Protein AF-V4JXJ9-F1 (afdb_monomer_lite)

Structure (mmCIF, N/CA/C/O backbone):
data_AF-V4JXJ9-F1
#
_entry.id   AF-V4JXJ9-F1
#
loop_
_atom_site.group_PDB
_atom_site.id
_atom_site.type_symbol
_atom_site.label_atom_id
_atom_site.label_alt_id
_atom_site.label_comp_id
_atom_site.label_asym_id
_atom_site.label_entity_id
_atom_site.label_seq_id
_atom_site.pdbx_PDB_ins_code
_atom_site.Cartn_x
_atom_site.Cartn_y
_atom_site.Cartn_z
_atom_site.occupancy
_atom_site.B_iso_or_equiv
_atom_site.auth_seq_id
_atom_site.auth_comp_id
_atom_site.auth_asym_id
_atom_s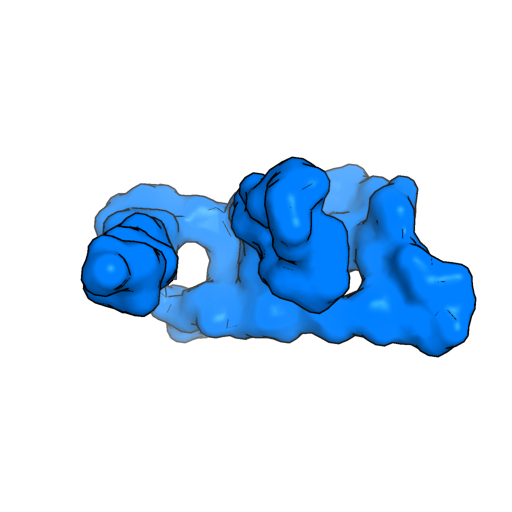ite.auth_atom_id
_atom_site.pdbx_PDB_model_num
ATOM 1 N N . MET A 1 1 ? 19.430 13.102 -0.425 1.00 39.72 1 MET A N 1
ATOM 2 C CA . MET A 1 1 ? 18.769 12.949 0.889 1.00 39.72 1 MET A CA 1
ATOM 3 C C . MET A 1 1 ? 17.271 12.748 0.637 1.00 39.72 1 MET A C 1
ATOM 5 O O . MET A 1 1 ? 16.520 13.699 0.716 1.00 39.72 1 MET A O 1
ATOM 9 N N . LEU A 1 2 ? 16.857 11.549 0.200 1.00 51.53 2 LEU A N 1
ATOM 10 C CA . LEU A 1 2 ? 15.467 11.229 -0.213 1.00 51.53 2 LEU A CA 1
ATOM 11 C C . LEU A 1 2 ? 14.791 10.189 0.706 1.00 51.53 2 LEU A C 1
ATOM 13 O O . LEU A 1 2 ? 13.593 9.958 0.612 1.00 51.53 2 LEU A O 1
ATOM 17 N N . PHE A 1 3 ? 15.555 9.552 1.600 1.00 50.06 3 PHE A N 1
ATOM 18 C CA . PHE A 1 3 ? 15.052 8.482 2.468 1.00 50.06 3 PHE A CA 1
ATOM 19 C C . PHE A 1 3 ? 14.253 8.994 3.674 1.00 50.06 3 PHE A C 1
ATOM 21 O O . PHE A 1 3 ? 13.359 8.294 4.139 1.00 50.06 3 PHE A O 1
ATOM 28 N N . ALA A 1 4 ? 14.538 10.210 4.156 1.00 55.78 4 ALA A N 1
ATOM 29 C CA . ALA A 1 4 ? 13.858 10.779 5.321 1.00 55.78 4 ALA A CA 1
ATOM 30 C C . ALA A 1 4 ? 12.369 11.078 5.054 1.00 55.78 4 ALA A C 1
ATOM 32 O O . ALA A 1 4 ? 11.543 10.918 5.946 1.00 55.78 4 ALA A O 1
ATOM 33 N N . ASP A 1 5 ? 12.023 11.442 3.817 1.00 61.62 5 ASP A N 1
ATOM 34 C CA . ASP A 1 5 ? 10.666 11.866 3.452 1.00 61.62 5 ASP A CA 1
ATOM 35 C C . ASP A 1 5 ? 9.680 10.682 3.396 1.00 61.62 5 ASP A C 1
ATOM 37 O O . ASP A 1 5 ? 8.571 10.732 3.927 1.00 61.62 5 ASP A O 1
ATOM 41 N N . LYS A 1 6 ? 10.130 9.537 2.857 1.00 67.56 6 LYS A N 1
ATOM 42 C CA . LYS A 1 6 ? 9.306 8.321 2.729 1.00 67.56 6 LYS A CA 1
ATOM 43 C C . LYS A 1 6 ? 8.861 7.759 4.087 1.00 67.56 6 LYS A C 1
ATOM 45 O O . LYS A 1 6 ? 7.749 7.246 4.192 1.00 67.56 6 LYS A O 1
ATOM 50 N N . GLY A 1 7 ? 9.726 7.832 5.102 1.00 76.38 7 GLY A N 1
ATOM 51 C CA . GLY A 1 7 ? 9.409 7.385 6.463 1.00 76.38 7 GLY A CA 1
ATOM 52 C C . GLY A 1 7 ?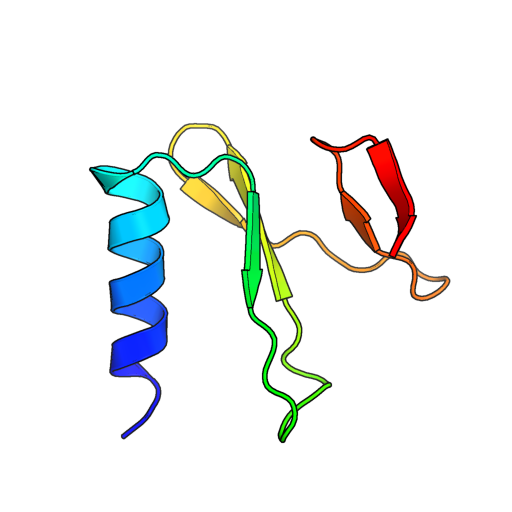 8.406 8.309 7.154 1.00 76.38 7 GLY A C 1
ATOM 53 O O . GLY A 1 7 ? 7.406 7.835 7.687 1.00 76.38 7 GLY A O 1
ATOM 54 N N . ALA A 1 8 ? 8.622 9.624 7.057 1.00 85.25 8 ALA A N 1
ATOM 55 C CA . ALA A 1 8 ? 7.747 10.628 7.659 1.00 85.25 8 ALA A CA 1
ATOM 56 C C . ALA A 1 8 ? 6.322 10.590 7.078 1.00 85.25 8 ALA A C 1
ATOM 58 O O . ALA A 1 8 ? 5.340 10.654 7.818 1.00 85.25 8 ALA A O 1
ATOM 59 N N . GLN A 1 9 ? 6.186 10.416 5.759 1.00 88.38 9 GLN A N 1
ATOM 60 C CA . GLN A 1 9 ? 4.875 10.303 5.115 1.00 88.38 9 GLN A CA 1
ATOM 61 C C . GLN A 1 9 ? 4.106 9.054 5.581 1.00 88.38 9 GLN A C 1
ATOM 63 O O . GLN A 1 9 ? 2.902 9.130 5.832 1.00 88.38 9 GLN A O 1
ATOM 68 N N . MET A 1 10 ? 4.798 7.921 5.756 1.00 90.12 10 MET A N 1
ATOM 69 C CA . MET A 1 10 ? 4.186 6.692 6.273 1.00 90.12 10 MET A CA 1
ATOM 70 C C . MET A 1 10 ? 3.690 6.864 7.713 1.00 90.12 10 MET A C 1
ATOM 72 O O . MET A 1 10 ? 2.598 6.402 8.030 1.00 90.12 10 MET A O 1
ATOM 76 N N . GLU A 1 11 ? 4.434 7.564 8.574 1.00 92.44 11 GLU A N 1
ATOM 77 C CA . GLU A 1 11 ? 3.997 7.837 9.951 1.00 92.44 11 GLU A CA 1
ATOM 78 C C . GLU A 1 11 ? 2.712 8.667 10.002 1.00 92.44 11 GLU A C 1
ATOM 80 O O . GLU A 1 11 ? 1.818 8.361 10.791 1.00 92.44 11 GLU A O 1
ATOM 85 N N . VAL A 1 12 ? 2.581 9.681 9.141 1.00 92.69 12 VAL A N 1
ATOM 86 C CA . VAL A 1 12 ? 1.347 10.476 9.041 1.00 92.69 12 VAL A CA 1
ATOM 87 C C . VAL A 1 12 ? 0.185 9.599 8.574 1.00 92.69 12 VAL A C 1
ATOM 89 O O . VAL A 1 12 ? -0.898 9.646 9.161 1.00 92.69 12 VAL A O 1
ATOM 92 N N . TYR A 1 13 ? 0.397 8.783 7.540 1.00 94.00 13 TYR A N 1
ATOM 93 C CA . TYR A 1 13 ? -0.651 7.928 6.977 1.00 94.00 13 TYR A CA 1
ATOM 94 C C . TYR A 1 13 ? -1.106 6.860 7.966 1.00 94.00 13 TYR A C 1
ATOM 96 O O . TYR A 1 13 ? -2.306 6.638 8.109 1.00 94.00 13 TYR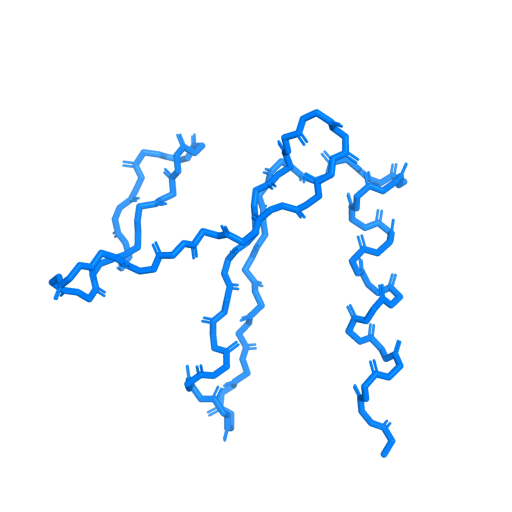 A O 1
ATOM 104 N N . GLN A 1 14 ? -0.164 6.259 8.688 1.00 95.12 14 GLN A N 1
ATOM 105 C CA . GLN A 1 14 ? -0.432 5.230 9.679 1.00 95.12 14 GLN A CA 1
ATOM 106 C C . GLN A 1 14 ? -1.060 5.801 10.949 1.00 95.12 14 GLN A C 1
ATOM 108 O O . GLN A 1 14 ? -2.114 5.342 11.367 1.00 95.12 14 GLN A O 1
ATOM 113 N N . ASN A 1 15 ? -0.409 6.775 11.588 1.00 94.94 15 ASN A N 1
ATOM 114 C CA . ASN A 1 15 ? -0.713 7.133 12.973 1.00 94.94 15 ASN A CA 1
ATOM 115 C C . ASN A 1 15 ? -1.741 8.262 13.078 1.00 94.94 15 ASN A C 1
ATOM 117 O O . ASN A 1 15 ? -2.527 8.272 14.023 1.00 94.94 15 ASN A O 1
ATOM 121 N N . LEU A 1 16 ? -1.740 9.202 12.127 1.00 93.88 16 LEU A N 1
ATOM 122 C CA . LEU A 1 16 ? -2.592 10.393 12.187 1.00 93.88 16 LEU A CA 1
ATOM 123 C C . LEU A 1 16 ? -3.852 10.232 11.340 1.00 93.88 16 LEU A C 1
ATOM 125 O O . LEU A 1 16 ? -4.956 10.430 11.837 1.00 93.88 16 LEU A O 1
ATOM 129 N N . MET A 1 17 ? -3.690 9.874 10.066 1.00 94.06 17 MET A N 1
ATOM 130 C CA . MET A 1 17 ? -4.810 9.802 9.123 1.00 94.06 17 MET A CA 1
ATOM 131 C C . MET A 1 17 ? -5.479 8.429 9.069 1.00 94.06 17 MET A C 1
ATOM 133 O O . MET A 1 17 ? -6.606 8.344 8.590 1.00 94.06 17 MET A O 1
ATOM 137 N N . GLN A 1 18 ? -4.808 7.376 9.552 1.00 93.38 18 GLN A N 1
ATOM 138 C CA . GLN A 1 18 ? -5.305 5.995 9.524 1.00 93.38 18 GLN A CA 1
ATOM 139 C C . GLN A 1 18 ? -5.755 5.581 8.107 1.00 93.38 18 GLN A C 1
ATOM 141 O O . GLN A 1 18 ? -6.835 5.023 7.909 1.00 93.38 18 GLN A O 1
ATOM 146 N N . VAL A 1 19 ? -4.933 5.896 7.099 1.00 93.31 19 VAL A N 1
ATOM 147 C CA . VAL A 1 19 ? -5.243 5.619 5.689 1.00 93.31 19 VAL A CA 1
ATOM 148 C C . VAL A 1 19 ? -5.297 4.100 5.477 1.00 93.31 19 VAL A C 1
ATOM 150 O O . VAL A 1 19 ? -4.283 3.438 5.697 1.00 93.31 19 VAL A O 1
ATOM 153 N N . PRO A 1 20 ? -6.431 3.528 5.030 1.00 91.25 20 PRO A N 1
ATOM 154 C CA . PRO A 1 20 ? -6.609 2.075 4.974 1.00 91.25 20 PRO A CA 1
ATOM 155 C C . PRO A 1 20 ? -5.734 1.402 3.908 1.00 91.25 20 PRO A C 1
ATOM 157 O O . PRO A 1 20 ? -5.314 0.255 4.077 1.00 91.25 20 PRO A O 1
ATOM 160 N N . GLU A 1 21 ? -5.429 2.116 2.825 1.00 91.75 21 GLU A N 1
ATOM 161 C CA . GLU A 1 21 ? -4.543 1.669 1.754 1.00 91.75 21 GLU A CA 1
ATOM 162 C C . GLU A 1 21 ? -3.923 2.877 1.038 1.00 91.75 21 GLU A C 1
ATOM 164 O O . GLU A 1 21 ? -4.616 3.863 0.779 1.00 91.75 21 GLU A O 1
ATOM 169 N N . TYR A 1 22 ? -2.633 2.818 0.699 1.00 90.88 22 TYR A N 1
ATOM 170 C CA . TYR A 1 22 ? -2.002 3.821 -0.160 1.00 90.88 22 TYR A CA 1
ATOM 171 C C . TYR A 1 22 ? -0.914 3.224 -1.054 1.00 90.88 22 TYR A C 1
ATOM 173 O O . TYR A 1 22 ? -0.209 2.282 -0.688 1.00 90.88 22 TYR A O 1
ATOM 181 N N . ARG A 1 23 ? -0.747 3.825 -2.235 1.00 88.06 23 ARG A N 1
ATOM 182 C CA . ARG A 1 23 ? 0.283 3.465 -3.211 1.00 88.06 23 ARG A CA 1
ATOM 183 C C . ARG A 1 23 ? 1.395 4.499 -3.219 1.00 88.06 23 ARG A C 1
ATOM 185 O O . ARG A 1 23 ? 1.143 5.695 -3.342 1.00 88.06 23 ARG A O 1
ATOM 192 N N . ARG A 1 24 ? 2.633 4.025 -3.149 1.00 89.19 24 ARG A N 1
ATOM 193 C CA . ARG A 1 24 ? 3.836 4.814 -3.390 1.00 89.19 24 ARG A CA 1
ATOM 194 C C . ARG A 1 24 ? 4.372 4.456 -4.769 1.00 89.19 24 ARG A C 1
ATOM 196 O O . ARG A 1 24 ? 4.890 3.362 -4.966 1.00 89.19 24 ARG A O 1
ATOM 203 N N . PHE A 1 25 ? 4.246 5.391 -5.699 1.00 86.62 25 PHE A N 1
ATOM 204 C CA . PHE A 1 25 ? 4.707 5.248 -7.073 1.00 86.62 25 PHE A CA 1
ATOM 205 C C . PHE A 1 25 ? 5.711 6.357 -7.394 1.00 86.62 25 PHE A C 1
ATOM 207 O O . PHE A 1 25 ? 5.417 7.531 -7.173 1.00 86.62 25 PHE A O 1
ATOM 214 N N . ASP A 1 26 ? 6.879 5.975 -7.907 1.00 85.88 26 ASP A N 1
ATOM 215 C CA . ASP A 1 26 ? 7.900 6.888 -8.419 1.00 85.88 26 ASP A CA 1
ATOM 216 C C . ASP 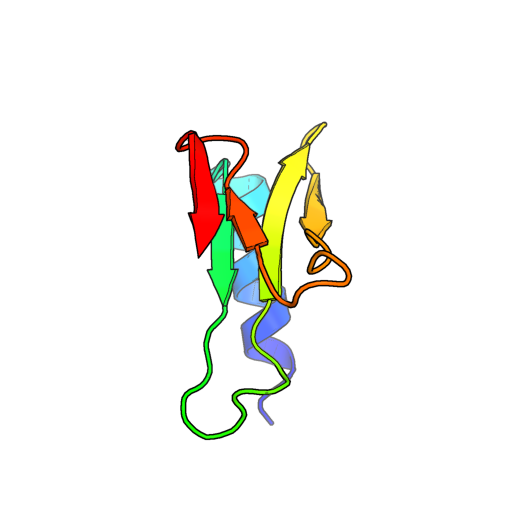A 1 26 ? 8.088 6.603 -9.920 1.00 85.88 26 ASP A C 1
ATOM 218 O O . ASP A 1 26 ? 8.531 5.508 -10.276 1.00 85.88 26 ASP A O 1
ATOM 222 N N . PRO A 1 27 ? 7.750 7.543 -10.822 1.00 86.12 27 PRO A N 1
ATOM 223 C CA . PRO A 1 27 ? 7.853 7.315 -12.262 1.00 86.12 27 PRO A CA 1
ATOM 224 C C . PRO A 1 27 ? 9.300 7.144 -12.745 1.00 86.12 27 PRO A C 1
ATOM 226 O O . PRO A 1 27 ? 9.513 6.596 -13.824 1.00 86.12 27 PRO A O 1
ATOM 229 N N . PHE A 1 28 ? 10.290 7.592 -11.969 1.00 90.94 28 PHE A N 1
ATOM 230 C CA . PHE A 1 28 ? 11.709 7.435 -12.294 1.00 90.94 28 PHE A CA 1
ATOM 231 C C . PHE A 1 28 ? 12.303 6.138 -11.739 1.00 90.94 28 PHE A C 1
ATOM 233 O O . PHE A 1 28 ? 13.415 5.777 -12.120 1.00 90.94 28 PHE A O 1
ATOM 240 N N . LYS A 1 29 ? 11.567 5.446 -10.860 1.00 87.44 29 LYS A N 1
ATOM 241 C CA . LYS A 1 29 ? 11.927 4.144 -10.289 1.00 87.44 29 LYS A CA 1
ATOM 242 C C . LYS A 1 29 ? 10.712 3.217 -10.206 1.00 87.44 29 LYS A C 1
ATOM 244 O O . LYS A 1 29 ? 10.200 2.956 -9.110 1.00 87.44 29 LYS A O 1
ATOM 249 N N . PRO A 1 30 ? 10.207 2.733 -11.352 1.00 84.56 30 PRO A N 1
ATOM 250 C CA . PRO A 1 30 ? 8.999 1.912 -11.398 1.00 84.56 30 PRO A CA 1
ATOM 251 C C . PRO A 1 30 ? 9.094 0.636 -10.550 1.00 84.56 30 P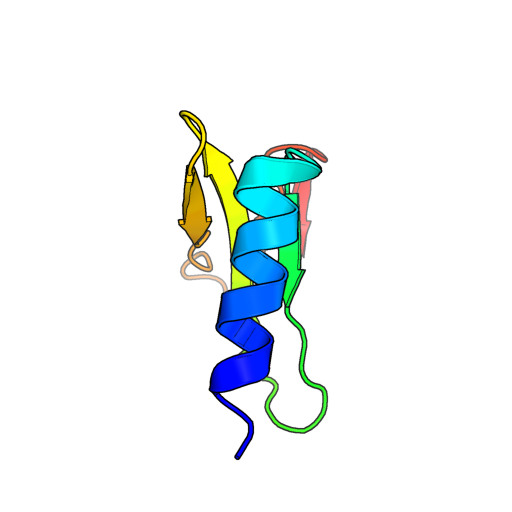RO A C 1
ATOM 253 O O . PRO A 1 30 ? 8.084 0.163 -10.035 1.00 84.56 30 PRO A O 1
ATOM 256 N N . GLU A 1 31 ? 10.302 0.103 -10.370 1.00 84.62 31 GLU A N 1
ATOM 257 C CA . GLU A 1 31 ? 10.605 -1.055 -9.531 1.00 84.62 31 GLU A CA 1
ATOM 258 C C . GLU A 1 31 ? 10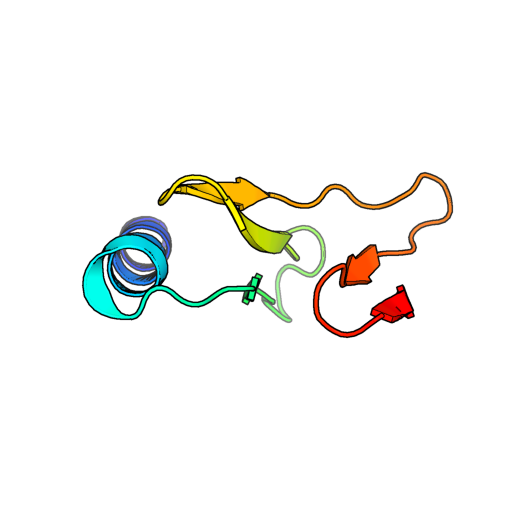.391 -0.804 -8.030 1.00 84.62 31 GLU A C 1
ATOM 260 O O . GLU A 1 31 ? 10.176 -1.747 -7.275 1.00 84.62 31 GLU A O 1
ATOM 265 N N . GLU A 1 32 ? 10.401 0.457 -7.582 1.00 86.06 32 GLU A N 1
ATOM 266 C CA . GLU A 1 32 ? 10.104 0.836 -6.193 1.00 86.06 32 GLU A CA 1
ATOM 267 C C . GLU A 1 32 ? 8.596 1.042 -5.942 1.00 86.06 32 GLU A C 1
ATOM 269 O O . GLU A 1 32 ? 8.201 1.502 -4.865 1.00 86.06 32 GLU A O 1
ATOM 274 N N . ASN A 1 33 ? 7.736 0.724 -6.917 1.00 85.94 33 ASN A N 1
ATOM 275 C CA . ASN A 1 33 ? 6.288 0.811 -6.768 1.00 85.94 33 ASN A CA 1
ATOM 276 C C . ASN A 1 33 ? 5.803 -0.155 -5.678 1.00 85.94 33 ASN A C 1
ATOM 278 O O . ASN A 1 33 ? 5.909 -1.376 -5.797 1.00 85.94 33 ASN A O 1
ATOM 282 N N . THR A 1 34 ? 5.257 0.407 -4.606 1.00 88.69 34 THR A N 1
ATOM 283 C CA . THR A 1 34 ? 4.836 -0.344 -3.422 1.00 88.69 34 THR A CA 1
ATOM 284 C C . THR A 1 34 ? 3.438 0.084 -3.017 1.00 88.69 34 THR A C 1
ATOM 286 O O . THR A 1 34 ? 3.128 1.277 -3.022 1.00 88.69 34 THR A O 1
ATOM 289 N N . VAL A 1 35 ? 2.609 -0.865 -2.601 1.00 89.69 35 VAL A N 1
ATOM 290 C CA . VAL A 1 35 ? 1.320 -0.568 -1.974 1.00 89.69 35 VAL A CA 1
ATOM 291 C C . VAL A 1 35 ? 1.346 -1.037 -0.536 1.00 89.69 35 VAL A C 1
ATOM 293 O O . VAL A 1 35 ? 1.937 -2.064 -0.218 1.00 89.69 35 VAL A O 1
ATOM 296 N N . PHE A 1 36 ? 0.730 -0.249 0.333 1.00 91.81 36 PHE A N 1
ATOM 297 C CA . PHE A 1 36 ? 0.621 -0.525 1.752 1.00 91.81 36 PHE A CA 1
ATOM 298 C C . PHE A 1 36 ? -0.849 -0.575 2.140 1.00 91.81 36 PHE A C 1
ATOM 300 O O . PHE A 1 36 ? -1.627 0.272 1.709 1.00 91.81 36 PHE A O 1
ATOM 307 N N . THR A 1 37 ? -1.209 -1.523 2.999 1.00 93.12 37 THR A N 1
ATOM 308 C CA . THR A 1 37 ? -2.505 -1.580 3.682 1.00 93.12 37 THR A CA 1
ATOM 309 C C . THR A 1 37 ? -2.302 -1.378 5.177 1.00 93.12 37 THR A C 1
ATOM 311 O O . THR A 1 37 ? -1.320 -1.852 5.750 1.00 93.12 37 THR A O 1
ATOM 314 N N . LEU A 1 38 ? -3.210 -0.660 5.827 1.00 93.44 38 LEU A N 1
ATOM 315 C CA . LEU A 1 38 ? -3.214 -0.517 7.276 1.00 93.44 38 LEU A CA 1
ATOM 316 C C . LEU A 1 38 ? -3.904 -1.731 7.907 1.00 93.44 38 LEU A C 1
ATOM 318 O O . LEU A 1 38 ? -5.101 -1.945 7.722 1.00 93.44 38 LEU A O 1
ATOM 322 N N . ARG A 1 39 ? -3.152 -2.515 8.681 1.00 91.25 39 ARG A N 1
ATOM 323 C CA . ARG A 1 39 ? -3.657 -3.652 9.460 1.00 91.25 39 ARG A CA 1
ATOM 324 C C . ARG A 1 39 ? -3.152 -3.553 10.886 1.00 91.25 39 ARG A C 1
ATOM 326 O O . ARG A 1 39 ? -1.963 -3.331 11.106 1.00 91.25 39 ARG A O 1
ATOM 333 N N . ASP A 1 40 ? -4.064 -3.680 11.845 1.00 91.88 40 ASP A N 1
ATOM 334 C CA . ASP A 1 40 ? -3.757 -3.598 13.279 1.00 91.88 40 ASP A CA 1
ATOM 335 C C . ASP A 1 40 ? -2.967 -2.327 13.653 1.00 91.88 40 ASP A C 1
ATOM 337 O O . ASP A 1 40 ? -2.018 -2.354 14.437 1.00 91.88 40 ASP A O 1
ATOM 341 N N . GLY A 1 41 ? -3.328 -1.197 13.031 1.00 91.62 41 GLY A N 1
ATOM 342 C CA . GLY A 1 41 ? -2.678 0.099 13.249 1.00 91.62 41 GLY A CA 1
ATOM 343 C C . GLY A 1 41 ? -1.269 0.219 12.658 1.00 91.62 41 GLY A C 1
ATOM 344 O O . GLY A 1 41 ? -0.556 1.167 12.985 1.00 91.62 41 GLY A O 1
ATOM 345 N N . ARG A 1 42 ? -0.844 -0.718 11.799 1.00 93.25 42 ARG A N 1
ATOM 346 C CA . ARG A 1 42 ? 0.448 -0.672 11.104 1.00 93.25 42 ARG A CA 1
ATOM 347 C C . ARG A 1 42 ? 0.308 -0.807 9.598 1.00 93.25 42 ARG A C 1
ATOM 349 O O . ARG A 1 42 ? -0.437 -1.651 9.106 1.00 93.25 42 ARG A O 1
ATOM 356 N N . CYS A 1 43 ? 1.057 0.005 8.863 1.00 93.50 43 CYS A N 1
ATOM 357 C CA . CYS A 1 43 ? 1.162 -0.144 7.420 1.00 93.50 43 CYS A CA 1
ATOM 358 C C . CYS A 1 43 ? 1.981 -1.399 7.097 1.00 93.50 43 CYS A C 1
ATOM 360 O O . CYS A 1 43 ? 3.129 -1.539 7.515 1.00 93.50 43 CYS A O 1
ATOM 362 N N . GLN A 1 44 ? 1.375 -2.312 6.347 1.00 92.38 44 GLN A N 1
ATOM 363 C CA . GLN A 1 44 ? 1.980 -3.538 5.848 1.00 92.38 44 GLN A CA 1
ATOM 364 C C . GLN A 1 44 ? 2.036 -3.470 4.328 1.00 92.38 44 GLN A C 1
ATOM 366 O O . GLN A 1 44 ? 1.052 -3.107 3.684 1.00 92.38 44 GLN A O 1
ATOM 371 N N . GLN A 1 45 ? 3.189 -3.803 3.756 1.00 91.31 45 GLN A N 1
ATOM 372 C CA . GLN A 1 45 ? 3.351 -3.875 2.310 1.00 91.31 45 GLN A CA 1
ATOM 373 C C . GLN A 1 45 ? 2.505 -5.019 1.732 1.00 91.31 45 GLN A C 1
ATOM 375 O O . GLN A 1 45 ? 2.453 -6.111 2.297 1.00 91.31 45 GLN A O 1
ATOM 380 N N . ILE A 1 46 ? 1.850 -4.751 0.604 1.00 89.06 46 ILE A N 1
ATOM 381 C CA . ILE A 1 46 ? 1.187 -5.753 -0.225 1.00 89.06 46 ILE A CA 1
ATOM 382 C C . ILE A 1 46 ? 2.195 -6.206 -1.278 1.00 89.06 46 ILE A C 1
ATOM 384 O O . ILE A 1 46 ? 2.725 -5.387 -2.030 1.00 89.06 46 ILE A O 1
ATOM 388 N N . GLU A 1 47 ? 2.466 -7.506 -1.303 1.00 85.38 47 GLU A N 1
ATOM 389 C CA . GLU A 1 47 ? 3.316 -8.117 -2.320 1.00 85.38 47 GLU A CA 1
ATOM 390 C C . GLU A 1 47 ? 2.556 -8.280 -3.635 1.00 85.38 47 GLU A C 1
ATOM 392 O O . GLU A 1 47 ? 1.355 -8.566 -3.657 1.00 85.38 47 GLU A O 1
ATOM 397 N N . TRP A 1 48 ? 3.285 -8.130 -4.735 1.00 83.06 48 TRP A N 1
ATOM 398 C CA . TRP A 1 48 ? 2.779 -8.453 -6.061 1.00 83.06 48 TRP A CA 1
ATOM 399 C C . TRP A 1 48 ? 2.544 -9.959 -6.169 1.00 83.06 48 TRP A C 1
ATOM 401 O O . TRP A 1 48 ? 3.330 -10.770 -5.671 1.00 83.06 48 TRP A O 1
ATOM 411 N N . ALA A 1 49 ? 1.466 -10.352 -6.839 1.00 82.38 49 ALA A N 1
ATOM 412 C CA . ALA A 1 49 ? 1.248 -11.743 -7.187 1.00 82.38 49 ALA A CA 1
ATOM 413 C C . ALA A 1 49 ? 2.270 -12.200 -8.243 1.00 82.38 49 ALA A C 1
ATOM 415 O O . ALA A 1 49 ? 2.861 -11.400 -8.969 1.00 82.38 49 ALA A O 1
ATOM 416 N N . ALA A 1 50 ? 2.475 -13.515 -8.355 1.00 80.81 50 ALA A N 1
ATOM 417 C CA . ALA A 1 50 ? 3.467 -14.093 -9.270 1.00 80.81 50 ALA A CA 1
ATOM 418 C C . ALA A 1 50 ? 3.202 -13.779 -10.758 1.00 80.81 50 ALA A C 1
ATOM 420 O O . ALA A 1 50 ? 4.115 -13.847 -11.576 1.00 80.81 50 ALA A O 1
ATOM 421 N N . ASN A 1 51 ? 1.961 -13.435 -11.107 1.00 83.00 51 ASN A N 1
ATOM 422 C CA . ASN A 1 51 ? 1.548 -12.982 -12.437 1.00 83.00 51 ASN A CA 1
ATOM 423 C C . ASN A 1 51 ? 1.771 -11.473 -12.667 1.00 83.00 51 ASN A C 1
ATOM 425 O O . ASN A 1 51 ? 1.433 -10.977 -13.738 1.00 83.00 51 ASN A O 1
ATOM 429 N N . GLY A 1 52 ? 2.337 -10.754 -11.694 1.00 78.75 52 GLY A N 1
ATOM 430 C CA . GLY A 1 52 ? 2.568 -9.313 -11.768 1.00 78.75 52 GLY A CA 1
ATOM 431 C C . GLY A 1 52 ? 1.336 -8.461 -11.470 1.00 78.75 52 GLY A C 1
ATOM 432 O O . GLY A 1 52 ? 1.405 -7.253 -11.657 1.00 78.75 52 GLY A O 1
ATOM 433 N N . GLU A 1 53 ? 0.236 -9.057 -11.005 1.00 82.00 53 GLU A N 1
ATOM 434 C CA . GLU A 1 53 ? -0.940 -8.310 -10.559 1.00 82.00 53 GLU A CA 1
ATOM 435 C C . GLU A 1 53 ? -0.784 -7.861 -9.109 1.00 82.00 53 GLU A C 1
ATOM 437 O O . GLU A 1 53 ? -0.205 -8.558 -8.267 1.00 82.00 53 GLU A O 1
ATOM 442 N N . LEU A 1 54 ? -1.383 -6.722 -8.789 1.00 79.94 54 LEU A N 1
ATOM 443 C CA . LEU A 1 54 ? -1.550 -6.273 -7.420 1.00 79.94 54 LEU A CA 1
ATOM 444 C C . LEU A 1 54 ? -3.034 -6.170 -7.084 1.00 79.94 54 LEU A C 1
ATOM 446 O O . LEU A 1 54 ? -3.757 -5.321 -7.603 1.00 79.94 54 LEU A O 1
ATOM 450 N N . ALA A 1 55 ? -3.484 -7.018 -6.165 1.00 79.88 55 ALA A N 1
ATOM 451 C CA . ALA A 1 55 ? -4.831 -6.920 -5.628 1.00 79.88 55 ALA A CA 1
ATOM 452 C C . ALA A 1 55 ? -4.896 -5.791 -4.591 1.00 79.88 55 ALA A C 1
ATOM 454 O O . ALA A 1 55 ? -4.165 -5.826 -3.602 1.00 79.88 55 ALA A O 1
ATOM 455 N N . SER A 1 56 ? -5.800 -4.829 -4.791 1.00 78.94 56 SER A N 1
ATOM 456 C CA . SER A 1 56 ? -6.252 -3.893 -3.757 1.00 78.94 56 SER A CA 1
ATOM 457 C C . SER A 1 56 ? -7.357 -4.575 -2.946 1.00 78.94 56 SER A C 1
ATOM 459 O O . SER A 1 56 ? -8.485 -4.702 -3.443 1.00 78.94 56 SER A O 1
ATOM 461 N N . PRO A 1 57 ? -7.088 -5.049 -1.714 1.00 70.94 57 PRO A N 1
ATOM 462 C CA . PRO A 1 57 ? -8.087 -5.769 -0.934 1.00 70.94 57 PRO A CA 1
ATOM 463 C C . PRO A 1 57 ? -9.263 -4.869 -0.548 1.00 70.94 57 PRO A C 1
ATOM 465 O O . PRO A 1 57 ? -10.371 -5.366 -0.367 1.00 70.94 57 PRO A O 1
ATOM 468 N N . LEU A 1 58 ? -9.029 -3.556 -0.423 1.00 79.00 58 LEU A N 1
ATOM 469 C CA . LEU A 1 58 ? -10.062 -2.597 -0.042 1.00 79.00 58 LEU A CA 1
ATOM 470 C C . LEU A 1 58 ? -11.006 -2.269 -1.202 1.00 79.00 58 LEU A C 1
ATOM 472 O O . LEU A 1 58 ? -12.214 -2.171 -0.998 1.00 79.00 58 LEU A O 1
ATOM 476 N N . LEU A 1 59 ? -10.462 -2.070 -2.406 1.00 78.12 59 LEU A N 1
ATOM 477 C CA . LEU A 1 59 ? -11.246 -1.631 -3.563 1.00 78.12 59 LEU A CA 1
ATOM 478 C C . LEU A 1 59 ? -11.777 -2.799 -4.403 1.00 78.12 59 LEU A C 1
ATOM 480 O O . LEU A 1 59 ? -12.608 -2.578 -5.280 1.00 78.12 59 LEU A O 1
ATOM 484 N N . GLY A 1 60 ? -11.307 -4.027 -4.159 1.00 76.94 60 GLY A N 1
ATOM 485 C CA . GLY A 1 60 ? -11.652 -5.189 -4.982 1.00 76.94 60 GLY A CA 1
ATOM 486 C C . GLY A 1 60 ? -11.143 -5.061 -6.421 1.00 76.94 60 GLY A C 1
ATOM 487 O O . GLY A 1 60 ? -11.756 -5.598 -7.341 1.00 76.94 60 GLY A O 1
ATOM 488 N N . LEU A 1 61 ? -10.053 -4.314 -6.619 1.00 77.06 61 LEU A N 1
ATOM 489 C CA . LEU A 1 61 ? -9.447 -4.044 -7.923 1.00 77.06 61 LEU A CA 1
ATOM 490 C C . LEU A 1 61 ? -8.157 -4.850 -8.096 1.00 77.06 61 LEU A C 1
ATOM 492 O O . LEU A 1 61 ? -7.430 -5.079 -7.129 1.00 77.06 61 LEU A O 1
ATOM 496 N N . GLN A 1 62 ? -7.864 -5.227 -9.339 1.00 75.31 62 GLN A N 1
ATOM 497 C CA . GLN A 1 62 ? -6.571 -5.763 -9.761 1.00 75.31 62 GLN A CA 1
ATOM 498 C C . GLN A 1 62 ? -5.870 -4.711 -10.622 1.00 75.31 62 GLN A C 1
ATOM 500 O O . GLN A 1 62 ? -6.477 -4.166 -11.548 1.00 75.31 62 GLN A O 1
ATOM 505 N N . LEU A 1 63 ? -4.628 -4.392 -10.261 1.00 66.56 63 LEU A N 1
ATOM 506 C CA . LEU A 1 63 ? -3.754 -3.434 -10.942 1.00 66.56 63 LEU A CA 1
ATOM 507 C C . LEU A 1 63 ? -2.588 -4.138 -11.628 1.00 66.56 63 LEU A C 1
ATOM 509 O O . LEU A 1 63 ? -2.109 -5.148 -11.061 1.00 66.56 63 LEU A O 1
#

Sequence (63 aa):
MLFADKGAQMEVYQNLMQVPEYRRFDPFKPEENTVFTLRDGRCQQIEWAANGELASPLLGLQL

Secondary structure (DSSP, 8-state):
--HHHHHHHHHIIIIIS--SEEEE--TT-GGG-EEEEEETTEEEEEPPPTTS--EETTTTEE-

pLDDT: mean 83.63, std 11.68, range [39.72, 95.12]

Foldseek 3Di:
DPVVVVVVVQCCCQPPVVPQKDWDADPVCRVPTWIWGHDPSHTDTFDADPVRWGQPPVVRDID

Radius of gyration: 12.3 Å; chains: 1; bounding box: 30×27×26 Å